Protein AF-A0AAV0ZHW5-F1 (afdb_monomer_lite)

pLDDT: mean 85.68, std 11.65, range [57.25, 97.69]

Structure (mmCIF, N/CA/C/O backbone):
data_AF-A0AAV0ZHW5-F1
#
_entry.id   AF-A0AAV0ZHW5-F1
#
loop_
_atom_site.group_PDB
_atom_site.id
_atom_site.type_symbol
_atom_site.label_atom_id
_atom_site.label_alt_id
_atom_site.label_comp_id
_atom_site.label_asym_id
_atom_site.label_entity_id
_atom_site.label_seq_id
_atom_site.pdbx_PDB_ins_code
_atom_site.Cartn_x
_atom_site.Cartn_y
_atom_site.Cartn_z
_atom_site.occupancy
_atom_site.B_iso_or_equiv
_atom_site.auth_seq_id
_atom_site.auth_comp_id
_atom_site.auth_asym_id
_atom_site.auth_atom_id
_atom_site.pdbx_PDB_model_num
ATOM 1 N N . MET A 1 1 ? -9.712 17.466 -48.698 1.00 57.97 1 MET A N 1
ATOM 2 C CA . MET A 1 1 ? -8.928 17.825 -47.490 1.00 57.97 1 MET A CA 1
ATOM 3 C C . MET A 1 1 ? -9.077 16.802 -46.348 1.00 57.97 1 MET A C 1
ATOM 5 O O . MET A 1 1 ? -8.060 16.379 -45.818 1.00 57.97 1 MET A O 1
ATOM 9 N N . GLY A 1 2 ? -10.291 16.348 -45.987 1.00 57.25 2 GLY A N 1
ATOM 10 C CA . GLY A 1 2 ? -10.529 15.492 -44.801 1.00 57.25 2 GLY A CA 1
ATOM 11 C C . GLY A 1 2 ? -9.931 14.071 -44.815 1.00 57.25 2 GLY A C 1
ATOM 12 O O . GLY A 1 2 ? -9.446 13.602 -43.792 1.00 57.25 2 GLY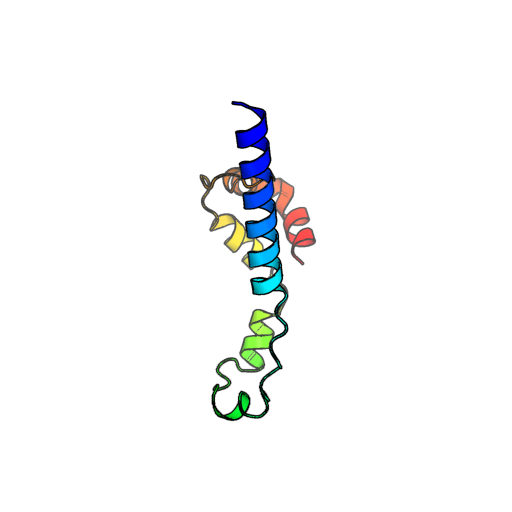 A O 1
ATOM 13 N N . ILE A 1 3 ? -9.871 13.411 -45.974 1.00 60.94 3 ILE A N 1
ATOM 14 C CA . ILE A 1 3 ? -9.332 12.038 -46.121 1.00 60.94 3 ILE A CA 1
ATOM 15 C C . ILE A 1 3 ? -7.828 11.955 -45.804 1.00 60.94 3 ILE A C 1
ATOM 17 O O . ILE A 1 3 ? -7.352 10.990 -45.211 1.00 60.94 3 ILE A O 1
ATOM 21 N N . ARG A 1 4 ? -7.077 13.011 -46.141 1.00 63.75 4 ARG A N 1
ATOM 22 C CA . ARG A 1 4 ? -5.632 13.110 -45.887 1.00 63.75 4 ARG A CA 1
ATOM 23 C C . ARG A 1 4 ? -5.328 13.292 -44.395 1.00 63.75 4 ARG A C 1
ATOM 25 O O . ARG A 1 4 ? -4.368 12.718 -43.900 1.00 63.75 4 ARG A O 1
ATOM 32 N N . LEU A 1 5 ? -6.182 14.019 -43.670 1.00 64.81 5 LEU A N 1
ATOM 33 C CA . LEU A 1 5 ? -6.092 14.185 -42.212 1.00 64.81 5 LEU A CA 1
ATOM 34 C C . LEU A 1 5 ? -6.387 12.880 -41.456 1.00 64.81 5 LEU A C 1
ATOM 36 O O . LEU A 1 5 ? -5.670 12.551 -40.514 1.00 64.81 5 LEU A O 1
ATOM 40 N N . LEU A 1 6 ? -7.398 12.118 -41.885 1.00 66.88 6 LEU A N 1
ATOM 41 C CA . LEU A 1 6 ? -7.715 10.797 -41.321 1.00 66.88 6 LEU A CA 1
ATOM 42 C C . LEU A 1 6 ? -6.568 9.798 -41.529 1.00 66.88 6 LEU A C 1
ATOM 44 O O . LEU A 1 6 ? -6.195 9.087 -40.598 1.00 66.88 6 LEU A O 1
ATOM 48 N N . SER A 1 7 ? -5.955 9.803 -42.716 1.00 78.19 7 SER A N 1
ATOM 49 C CA . SER A 1 7 ? -4.794 8.959 -43.015 1.00 78.19 7 SER A CA 1
ATOM 50 C C . SER A 1 7 ? -3.580 9.301 -42.145 1.00 78.19 7 SER A C 1
ATOM 52 O O . SER A 1 7 ? -2.926 8.393 -41.646 1.00 78.19 7 SER A O 1
ATOM 54 N N . ILE A 1 8 ? -3.291 10.589 -41.919 1.00 81.88 8 ILE A N 1
ATOM 55 C CA . ILE A 1 8 ? -2.167 11.019 -41.067 1.00 81.88 8 ILE A CA 1
ATOM 56 C C . ILE A 1 8 ? -2.391 10.594 -39.612 1.00 81.88 8 ILE A C 1
ATOM 58 O O . ILE A 1 8 ? -1.475 10.072 -38.985 1.00 81.88 8 ILE A O 1
ATOM 62 N N . LYS A 1 9 ? -3.610 10.758 -39.079 1.00 84.75 9 LYS A N 1
ATOM 63 C CA . L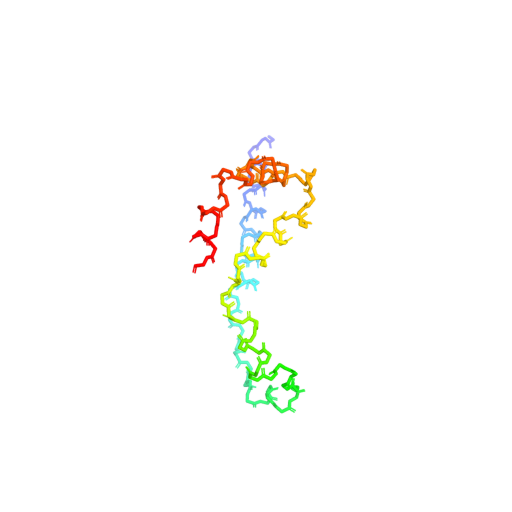YS A 1 9 ? -3.937 10.314 -37.713 1.00 84.75 9 LYS A CA 1
ATOM 64 C C . LYS A 1 9 ? -3.736 8.809 -37.533 1.00 84.75 9 LYS A C 1
ATOM 66 O O . LYS A 1 9 ? -3.186 8.398 -36.517 1.00 84.75 9 LYS A O 1
ATOM 71 N N . LYS A 1 10 ? -4.139 8.006 -38.523 1.00 86.12 10 LYS A N 1
ATOM 72 C CA . LYS A 1 10 ? -3.954 6.549 -38.502 1.00 86.12 10 LYS A CA 1
ATOM 73 C C . LYS A 1 10 ? -2.473 6.161 -38.513 1.00 86.12 10 LYS A C 1
ATOM 75 O O . LYS A 1 10 ? -2.058 5.371 -37.677 1.00 86.12 10 LYS A O 1
ATOM 80 N N . VAL A 1 11 ? -1.676 6.785 -39.382 1.00 89.81 11 VAL A N 1
ATOM 81 C CA . VAL A 1 11 ? -0.224 6.542 -39.454 1.00 89.81 11 VAL A CA 1
ATOM 82 C C . VAL A 1 11 ? 0.474 6.931 -38.148 1.00 89.81 11 VAL A C 1
ATOM 84 O O . VAL A 1 11 ? 1.306 6.181 -37.654 1.00 89.81 11 VAL A O 1
ATOM 87 N N . MET A 1 12 ? 0.114 8.067 -37.543 1.00 92.50 12 MET A N 1
ATOM 88 C CA . MET A 1 12 ? 0.690 8.478 -36.257 1.00 92.50 12 MET A CA 1
ATOM 89 C C . MET A 1 12 ? 0.306 7.529 -35.116 1.00 92.50 12 MET A C 1
ATOM 91 O O . MET A 1 12 ? 1.140 7.248 -34.259 1.00 92.50 12 MET A O 1
ATOM 95 N N . ALA A 1 13 ? -0.928 7.017 -35.111 1.00 92.12 13 ALA A N 1
ATOM 96 C CA . ALA A 1 13 ? -1.362 6.022 -34.136 1.00 92.12 13 ALA A CA 1
ATOM 97 C C . ALA A 1 13 ? -0.592 4.702 -34.298 1.00 92.12 13 ALA A C 1
ATOM 99 O O . ALA A 1 13 ? -0.095 4.165 -33.314 1.00 92.12 13 ALA A O 1
ATOM 100 N N . GLU A 1 14 ? -0.429 4.216 -35.530 1.00 94.44 14 GLU A N 1
ATOM 101 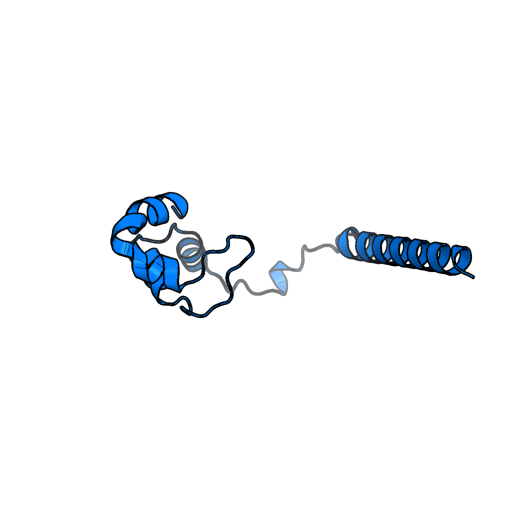C CA . GLU A 1 14 ? 0.349 3.005 -35.824 1.00 94.44 14 GLU A CA 1
ATOM 102 C C . GLU A 1 14 ? 1.830 3.170 -35.451 1.00 94.44 14 GLU A C 1
ATOM 104 O O . GLU A 1 14 ? 2.412 2.267 -34.852 1.00 94.44 14 GLU A O 1
ATOM 109 N N . LEU A 1 15 ? 2.428 4.336 -35.720 1.00 93.94 15 LEU A N 1
ATOM 110 C CA . LEU A 1 15 ? 3.800 4.647 -35.309 1.00 93.94 15 LEU A CA 1
ATOM 111 C C . LEU A 1 15 ? 3.954 4.683 -33.788 1.00 93.94 15 LEU A C 1
ATOM 113 O O . LEU A 1 15 ? 4.925 4.136 -33.272 1.00 93.94 15 LEU A O 1
ATOM 117 N N . ALA A 1 16 ? 3.010 5.299 -33.073 1.00 92.75 16 ALA A N 1
ATOM 118 C CA . ALA A 1 16 ? 3.036 5.350 -31.616 1.00 92.75 16 ALA A CA 1
ATOM 119 C C . ALA A 1 16 ? 2.901 3.948 -31.007 1.00 92.75 16 ALA A C 1
ATOM 121 O O . ALA A 1 16 ? 3.702 3.579 -30.150 1.00 92.75 16 ALA A O 1
ATOM 122 N N . VAL A 1 17 ? 1.942 3.149 -31.488 1.00 93.88 17 VAL A N 1
ATOM 123 C CA . VAL A 1 17 ? 1.762 1.758 -31.049 1.00 93.88 17 VAL A CA 1
ATOM 124 C C . VAL A 1 17 ? 3.031 0.962 -31.314 1.00 93.88 17 VAL A C 1
ATOM 126 O O . VAL A 1 17 ? 3.579 0.390 -30.385 1.00 93.88 17 VAL A O 1
ATOM 129 N N . ASN A 1 18 ? 3.560 0.986 -32.537 1.00 92.88 18 ASN A N 1
ATOM 130 C CA . ASN A 1 18 ? 4.767 0.236 -32.867 1.00 92.88 18 ASN A CA 1
ATOM 131 C C . ASN A 1 18 ? 5.980 0.695 -32.041 1.00 92.88 18 ASN A C 1
ATOM 133 O O . ASN A 1 18 ? 6.757 -0.137 -31.580 1.00 92.88 18 ASN A O 1
ATOM 137 N N . TYR A 1 19 ? 6.147 2.000 -31.817 1.00 91.31 19 TYR A N 1
ATOM 138 C CA . TYR A 1 19 ? 7.230 2.522 -30.986 1.00 91.31 19 TYR A CA 1
ATOM 139 C C . TYR A 1 19 ? 7.142 1.995 -29.551 1.00 91.31 19 TYR A C 1
ATOM 141 O O . TYR A 1 19 ? 8.122 1.457 -29.045 1.00 91.31 19 TYR A O 1
ATOM 149 N N . PHE A 1 20 ? 5.975 2.098 -28.910 1.00 90.88 20 PHE A N 1
ATOM 150 C CA . PHE A 1 20 ? 5.815 1.675 -27.519 1.00 90.88 20 PHE A CA 1
ATOM 151 C C . PHE A 1 20 ? 5.744 0.158 -27.357 1.00 90.88 20 PHE A C 1
ATOM 153 O O . PHE A 1 20 ? 6.279 -0.360 -26.384 1.00 90.88 20 PHE A O 1
ATOM 160 N N . THR A 1 21 ? 5.170 -0.574 -28.314 1.00 90.19 21 THR A N 1
ATOM 161 C CA . THR A 1 21 ? 5.253 -2.039 -28.343 1.00 90.19 21 THR A CA 1
ATOM 162 C C . THR A 1 21 ? 6.70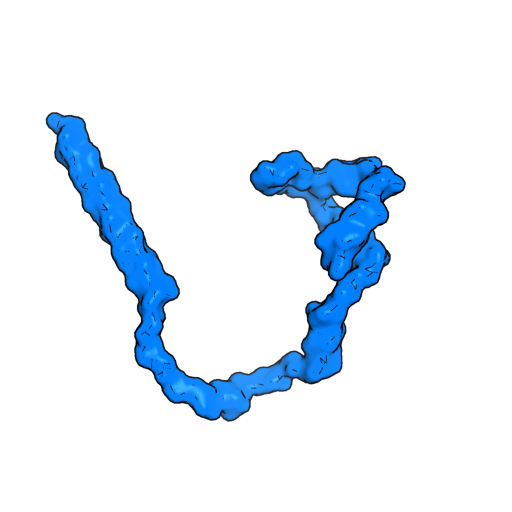4 -2.477 -28.418 1.00 90.19 21 THR A C 1
ATOM 164 O O . THR A 1 21 ? 7.118 -3.306 -27.621 1.00 90.19 21 THR A O 1
ATOM 167 N N . ASN A 1 22 ? 7.510 -1.885 -29.301 1.00 88.38 22 ASN A N 1
ATOM 168 C CA . ASN A 1 22 ? 8.932 -2.197 -29.319 1.00 88.38 22 ASN A CA 1
ATOM 169 C C . ASN A 1 22 ? 9.599 -1.759 -28.013 1.00 88.38 22 ASN A C 1
ATOM 171 O O . ASN A 1 22 ? 10.283 -2.562 -27.414 1.00 88.38 22 ASN A O 1
ATOM 175 N N . LEU A 1 23 ? 9.354 -0.556 -27.495 1.00 87.12 23 LEU A N 1
ATOM 176 C CA . LEU A 1 23 ? 9.986 -0.092 -26.255 1.00 87.12 23 LEU A CA 1
ATOM 177 C C . LEU A 1 23 ? 9.698 -0.997 -25.044 1.00 87.12 23 LEU A C 1
ATOM 179 O O . LEU A 1 23 ? 10.609 -1.295 -24.278 1.00 87.12 23 LEU A O 1
ATOM 183 N N . PHE A 1 24 ? 8.445 -1.419 -24.864 1.00 83.56 24 PHE A N 1
ATOM 184 C CA . PHE A 1 24 ? 8.009 -2.173 -23.685 1.00 83.56 24 PHE A CA 1
ATOM 185 C C . PHE A 1 24 ? 8.074 -3.691 -23.860 1.00 83.56 24 PHE A C 1
ATOM 187 O O . PHE A 1 24 ? 8.142 -4.409 -22.867 1.00 83.56 24 PHE A O 1
ATOM 194 N N . CYS A 1 25 ? 8.053 -4.192 -25.097 1.00 83.19 25 CYS A N 1
ATOM 195 C CA . CYS A 1 25 ? 8.166 -5.622 -25.396 1.00 83.19 25 CYS A CA 1
ATOM 196 C C . CYS A 1 25 ? 9.540 -6.004 -25.957 1.00 83.19 25 CYS A C 1
ATOM 198 O O . CYS A 1 25 ? 9.742 -7.167 -26.308 1.00 83.19 25 CYS A O 1
ATOM 200 N N . PHE A 1 26 ? 10.486 -5.062 -26.049 1.00 73.94 26 PHE A N 1
ATOM 201 C CA . PHE A 1 26 ? 11.874 -5.363 -26.376 1.00 73.94 26 PHE A CA 1
ATOM 202 C C . PHE A 1 26 ? 12.478 -6.212 -25.261 1.00 73.94 26 PHE A C 1
ATOM 204 O O . PHE A 1 26 ? 13.027 -5.717 -24.278 1.00 73.94 26 PHE A O 1
ATOM 211 N N . ALA A 1 27 ? 12.409 -7.523 -25.456 1.00 63.69 27 ALA A N 1
ATOM 212 C CA . ALA A 1 27 ? 13.289 -8.478 -24.820 1.00 63.69 27 ALA A CA 1
ATOM 213 C C . ALA A 1 27 ? 14.661 -8.356 -25.494 1.00 63.69 27 ALA A C 1
ATOM 215 O O . ALA A 1 27 ? 15.068 -9.210 -26.283 1.00 63.69 27 ALA A O 1
ATOM 216 N N . GLY A 1 28 ? 15.361 -7.246 -25.238 1.00 64.94 28 GLY A N 1
ATOM 217 C CA . GLY A 1 28 ? 16.798 -7.198 -25.476 1.00 64.94 28 GLY A CA 1
ATOM 218 C C . GLY A 1 28 ? 17.426 -8.427 -24.833 1.00 64.94 28 GLY A C 1
ATOM 219 O O . GLY A 1 28 ? 16.948 -8.873 -23.788 1.00 64.94 28 GLY A O 1
ATOM 220 N N . SER A 1 29 ? 18.441 -9.003 -25.482 1.00 65.00 29 SER A N 1
ATOM 221 C CA . SER A 1 29 ? 19.196 -10.136 -24.944 1.00 65.00 29 SER A CA 1
ATOM 222 C C . SER A 1 29 ? 19.439 -9.884 -23.465 1.00 65.00 29 SER A C 1
ATOM 224 O O . SER A 1 29 ? 20.059 -8.872 -23.136 1.00 65.00 29 SER A O 1
ATOM 226 N N . THR A 1 30 ? 18.891 -10.737 -22.598 1.00 62.62 30 THR A N 1
ATOM 227 C CA . THR A 1 30 ? 19.129 -10.661 -21.161 1.00 62.62 30 THR A CA 1
ATOM 228 C C . THR A 1 30 ? 20.636 -10.710 -20.990 1.00 62.62 30 THR A C 1
ATOM 230 O O . THR A 1 30 ? 21.240 -11.770 -21.167 1.00 62.62 30 THR A O 1
ATOM 233 N N . SER A 1 31 ? 21.256 -9.549 -20.772 1.00 67.44 31 SER A N 1
ATOM 234 C CA . SER A 1 31 ? 22.656 -9.472 -20.387 1.00 67.44 31 SER A CA 1
ATOM 235 C C . SER A 1 31 ? 22.821 -10.422 -19.217 1.00 67.44 31 SER A C 1
ATOM 237 O O . SER A 1 31 ? 21.933 -10.471 -18.367 1.00 67.44 31 SER A O 1
ATOM 239 N N . ASP A 1 32 ? 23.889 -11.210 -19.209 1.00 70.19 32 ASP A N 1
ATOM 240 C CA . ASP A 1 32 ? 24.146 -12.134 -18.114 1.00 70.19 32 ASP A CA 1
ATOM 241 C C . ASP A 1 32 ? 24.108 -11.357 -16.786 1.00 70.19 32 ASP A C 1
ATOM 243 O O . ASP A 1 32 ? 24.972 -10.522 -16.514 1.00 70.19 32 ASP A O 1
ATOM 247 N N . LEU A 1 33 ? 23.036 -11.556 -16.012 1.00 73.75 33 LEU A N 1
ATOM 248 C CA . LEU A 1 33 ? 22.803 -10.861 -14.746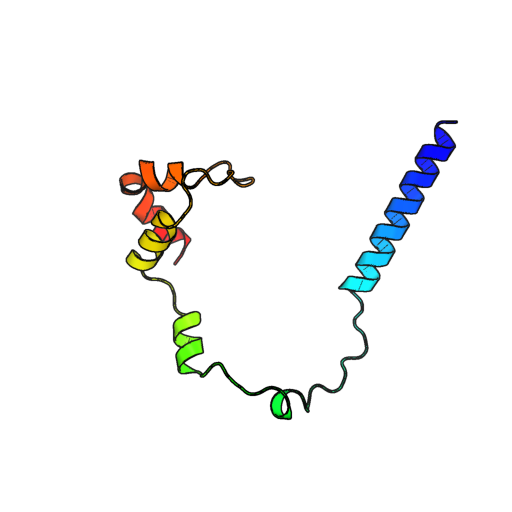 1.00 73.75 33 LEU A CA 1
ATOM 249 C C . LEU A 1 33 ? 23.567 -11.536 -13.600 1.00 73.75 33 LEU A C 1
ATOM 251 O O . LEU A 1 33 ? 23.377 -11.157 -12.449 1.00 73.75 33 LEU A O 1
ATOM 255 N N . SER A 1 34 ? 24.438 -12.508 -13.899 1.00 75.75 34 SER A N 1
ATOM 256 C CA . SER A 1 34 ? 25.277 -13.205 -12.919 1.00 75.75 34 SER A CA 1
ATOM 257 C C . SER A 1 34 ? 26.070 -12.254 -12.013 1.00 75.75 34 SER A C 1
ATOM 259 O O . SER A 1 34 ? 26.255 -12.548 -10.838 1.00 75.75 34 SER A O 1
ATOM 261 N N . TYR A 1 35 ? 26.469 -11.086 -12.526 1.00 77.94 35 TYR A N 1
ATOM 262 C CA . TYR A 1 35 ? 27.219 -10.062 -11.786 1.00 77.94 35 TYR A CA 1
ATOM 263 C C . TYR A 1 35 ? 26.359 -9.058 -11.005 1.00 77.94 35 TYR A C 1
ATOM 265 O O . TYR A 1 35 ? 26.904 -8.223 -10.280 1.00 77.94 35 TYR A O 1
ATOM 273 N N . VAL A 1 36 ? 25.029 -9.082 -11.144 1.00 79.81 36 VAL A N 1
ATOM 274 C CA . VAL A 1 36 ? 24.151 -8.108 -10.470 1.00 79.81 36 VAL A CA 1
ATOM 275 C C . VAL A 1 36 ? 24.288 -8.211 -8.955 1.00 79.81 36 VAL A C 1
ATOM 277 O O . VAL A 1 36 ? 24.397 -7.182 -8.294 1.00 79.81 36 VAL A O 1
ATOM 280 N N . ASP A 1 37 ? 24.380 -9.431 -8.429 1.00 75.12 37 ASP A N 1
ATOM 281 C CA . ASP A 1 37 ? 24.547 -9.680 -6.994 1.00 75.12 37 ASP A CA 1
ATOM 282 C C . ASP A 1 37 ? 25.928 -9.238 -6.467 1.00 75.12 37 ASP A C 1
ATOM 284 O O . ASP A 1 37 ? 26.079 -8.978 -5.274 1.00 75.12 37 ASP A O 1
ATOM 288 N N . GLU A 1 38 ? 26.938 -9.109 -7.340 1.00 81.88 38 GLU A N 1
ATOM 289 C CA . GLU A 1 38 ? 28.277 -8.625 -6.969 1.00 81.88 38 GLU A CA 1
ATOM 290 C C . GLU A 1 38 ? 28.367 -7.091 -6.933 1.00 81.88 38 GLU A C 1
ATOM 292 O O . GLU A 1 38 ? 29.154 -6.529 -6.168 1.00 81.88 38 GLU A O 1
ATOM 297 N N . VAL A 1 39 ? 27.577 -6.399 -7.763 1.00 84.62 39 VAL A N 1
ATOM 298 C CA . VAL A 1 39 ? 27.628 -4.932 -7.917 1.00 84.62 39 VAL A CA 1
ATOM 299 C C . VAL A 1 39 ? 26.522 -4.229 -7.127 1.00 84.62 39 VAL A C 1
ATOM 301 O O . VAL A 1 39 ? 26.719 -3.101 -6.667 1.00 84.62 39 VAL A O 1
ATOM 304 N N . ILE A 1 40 ? 25.360 -4.865 -6.960 1.00 86.12 40 ILE A N 1
ATOM 305 C CA . ILE A 1 40 ? 24.220 -4.297 -6.239 1.00 86.12 40 ILE A CA 1
ATOM 306 C C . ILE A 1 40 ? 24.213 -4.836 -4.805 1.00 86.12 40 ILE A C 1
ATOM 308 O O . ILE A 1 40 ? 23.927 -6.011 -4.586 1.00 86.12 40 ILE A O 1
ATOM 312 N N . PRO A 1 41 ? 24.480 -3.991 -3.796 1.00 86.06 41 PRO A N 1
ATOM 313 C CA . PRO A 1 41 ? 24.451 -4.437 -2.413 1.00 86.06 41 PRO A CA 1
ATOM 314 C C . PRO A 1 41 ? 23.024 -4.788 -1.972 1.00 86.06 41 PRO A C 1
ATOM 316 O O . PRO A 1 41 ? 22.076 -4.029 -2.196 1.00 86.06 41 PRO A O 1
ATOM 319 N N . ALA A 1 42 ? 22.882 -5.906 -1.260 1.00 85.62 42 ALA A N 1
ATOM 320 C CA . ALA A 1 42 ? 21.635 -6.288 -0.607 1.00 85.62 42 ALA A CA 1
ATOM 321 C C . ALA A 1 42 ? 21.361 -5.381 0.608 1.00 85.62 42 ALA A C 1
ATOM 323 O O . ALA A 1 42 ? 21.835 -5.628 1.716 1.00 85.62 42 ALA A O 1
ATOM 324 N N . LEU A 1 43 ? 20.599 -4.305 0.392 1.00 91.12 43 LEU A N 1
ATOM 325 C CA . LEU A 1 43 ? 20.227 -3.349 1.445 1.00 91.12 43 LEU A CA 1
ATOM 326 C C . LEU A 1 43 ? 19.024 -3.811 2.277 1.00 91.12 43 LEU A C 1
ATOM 328 O O . LEU A 1 43 ? 18.901 -3.459 3.449 1.00 91.12 43 LEU A O 1
ATOM 332 N N . VAL A 1 44 ? 18.124 -4.587 1.673 1.00 92.81 44 VAL A N 1
ATOM 333 C CA . VAL A 1 44 ? 16.928 -5.101 2.344 1.00 92.81 44 VAL A CA 1
ATOM 334 C C . VAL A 1 44 ? 17.266 -6.446 2.967 1.00 92.81 44 VAL A C 1
ATOM 336 O O . VAL A 1 44 ? 17.466 -7.441 2.276 1.00 92.81 44 VAL A O 1
ATOM 339 N N . THR A 1 45 ? 17.336 -6.477 4.294 1.00 93.88 45 THR A N 1
ATOM 340 C CA . THR A 1 45 ? 17.516 -7.733 5.030 1.00 93.88 45 THR A CA 1
ATOM 341 C C . THR A 1 45 ? 16.250 -8.587 4.963 1.00 93.88 45 THR A C 1
ATOM 343 O O . THR A 1 45 ? 15.148 -8.066 4.789 1.00 93.88 45 THR A O 1
ATOM 346 N N . SER A 1 46 ? 16.369 -9.897 5.193 1.00 93.31 46 SER A N 1
ATOM 347 C CA . SER A 1 46 ? 15.200 -10.788 5.258 1.00 93.31 46 SER A CA 1
ATOM 348 C C . SER A 1 46 ? 14.183 -10.343 6.316 1.00 93.31 46 SER A C 1
ATOM 350 O O . SER A 1 46 ? 12.985 -10.461 6.100 1.00 93.31 46 SER A O 1
ATOM 352 N N . SER A 1 47 ? 14.648 -9.778 7.436 1.00 95.00 47 SER A N 1
ATOM 353 C CA . SER A 1 47 ? 13.776 -9.223 8.479 1.00 95.00 47 SER A CA 1
ATOM 354 C C . SER A 1 47 ? 12.986 -8.010 7.978 1.00 95.00 47 SER A C 1
ATOM 356 O O . SER A 1 47 ? 11.772 -7.950 8.147 1.00 95.00 47 SER A O 1
ATOM 358 N N . MET A 1 48 ? 13.652 -7.077 7.289 1.00 95.44 48 MET A N 1
ATOM 359 C CA . MET A 1 48 ? 12.983 -5.927 6.672 1.00 95.44 48 MET A CA 1
ATOM 360 C C . MET A 1 48 ? 11.979 -6.376 5.617 1.00 95.44 48 MET A C 1
ATOM 362 O O . MET A 1 48 ? 10.864 -5.872 5.596 1.00 95.44 48 MET A O 1
ATOM 366 N N . ASN A 1 49 ? 12.354 -7.346 4.781 1.00 94.69 49 ASN A N 1
ATOM 367 C CA . ASN A 1 49 ? 11.447 -7.894 3.784 1.00 94.69 49 ASN A CA 1
ATOM 368 C C . ASN A 1 49 ? 10.209 -8.506 4.447 1.00 94.69 49 ASN A C 1
ATOM 370 O O . ASN A 1 49 ? 9.103 -8.176 4.051 1.00 94.69 49 ASN A O 1
ATOM 374 N N . ASN A 1 50 ? 10.382 -9.300 5.509 1.00 95.19 50 ASN A N 1
ATOM 375 C CA . ASN A 1 50 ? 9.260 -9.876 6.251 1.00 95.19 50 ASN A CA 1
ATOM 376 C C . ASN A 1 50 ? 8.309 -8.801 6.796 1.00 95.19 50 ASN A C 1
ATOM 378 O O . ASN 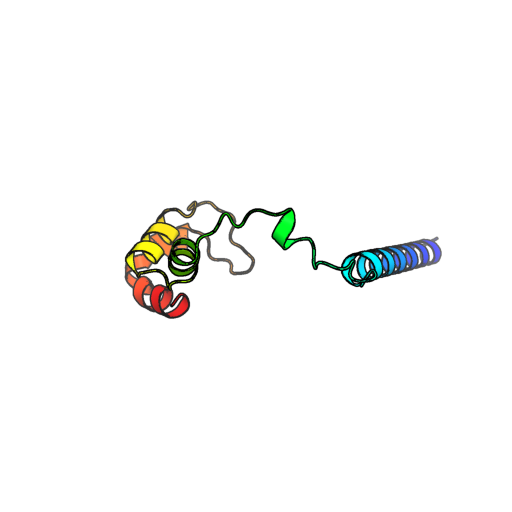A 1 50 ? 7.099 -8.974 6.703 1.00 95.19 50 ASN A O 1
ATOM 382 N N . ILE A 1 51 ? 8.843 -7.695 7.328 1.00 93.81 51 ILE A N 1
ATOM 383 C CA . ILE A 1 51 ? 8.038 -6.560 7.810 1.00 93.81 51 ILE A CA 1
ATOM 384 C C . ILE A 1 51 ? 7.321 -5.858 6.649 1.00 93.81 51 ILE A C 1
ATOM 386 O O . ILE A 1 51 ? 6.176 -5.458 6.797 1.00 93.81 51 ILE A O 1
ATOM 390 N N . LEU A 1 52 ? 7.965 -5.715 5.489 1.00 92.88 52 LEU A N 1
ATOM 391 C CA . LEU A 1 52 ? 7.365 -5.074 4.313 1.00 92.88 52 LEU A CA 1
ATOM 392 C C . LEU A 1 52 ? 6.294 -5.939 3.635 1.00 92.88 52 LEU A C 1
ATOM 394 O O . LEU A 1 52 ? 5.442 -5.403 2.932 1.00 92.88 52 LEU A O 1
ATOM 398 N N . THR A 1 53 ? 6.352 -7.260 3.812 1.00 93.44 53 THR A N 1
ATOM 399 C CA . THR A 1 53 ? 5.440 -8.216 3.164 1.00 93.44 53 THR A CA 1
ATOM 400 C C . THR A 1 53 ? 4.349 -8.759 4.082 1.00 93.44 53 THR A C 1
ATOM 402 O O . THR A 1 53 ? 3.526 -9.552 3.629 1.00 93.44 53 THR A O 1
ATOM 405 N N . ILE A 1 54 ? 4.362 -8.416 5.372 1.00 94.94 54 ILE A N 1
ATOM 406 C CA . ILE A 1 54 ? 3.308 -8.845 6.294 1.00 94.94 54 ILE A CA 1
ATOM 407 C C . ILE A 1 54 ? 2.004 -8.100 5.990 1.00 94.94 54 ILE A C 1
ATOM 409 O O . ILE A 1 54 ? 2.021 -6.957 5.532 1.00 94.94 54 ILE A O 1
ATOM 413 N N . LEU A 1 55 ? 0.869 -8.751 6.250 1.00 95.44 55 LEU A N 1
ATOM 414 C CA . LEU A 1 55 ? -0.431 -8.093 6.160 1.00 95.44 55 LEU A CA 1
ATOM 415 C C . LEU A 1 55 ? -0.506 -6.952 7.185 1.00 95.44 55 LEU A C 1
ATOM 417 O O . LEU A 1 55 ? -0.081 -7.145 8.331 1.00 95.44 55 LEU A O 1
ATOM 421 N N . PRO A 1 56 ? -1.045 -5.784 6.797 1.00 96.25 56 PRO A N 1
ATOM 422 C CA . PRO A 1 56 ? -1.207 -4.676 7.720 1.00 96.25 56 PRO A CA 1
ATOM 423 C C . PRO A 1 56 ? -2.250 -5.021 8.785 1.00 96.25 56 PRO A C 1
ATOM 425 O O . PRO A 1 56 ? -3.223 -5.737 8.545 1.00 96.25 56 PRO A O 1
ATOM 428 N N . SER A 1 57 ? -2.067 -4.468 9.974 1.00 96.38 57 SER A N 1
ATOM 429 C CA . SER A 1 57 ? -3.064 -4.509 11.038 1.00 96.38 57 SER A CA 1
ATOM 430 C C . SER A 1 57 ? -4.237 -3.563 10.755 1.00 96.38 57 SER A C 1
ATOM 432 O O . SER A 1 57 ? -4.098 -2.559 10.056 1.00 96.38 57 SER A O 1
ATOM 434 N N . ASN A 1 58 ? -5.392 -3.813 11.382 1.00 96.88 58 ASN A N 1
ATOM 435 C CA . ASN A 1 58 ? -6.552 -2.913 11.296 1.00 96.88 58 ASN A CA 1
ATOM 436 C C . ASN A 1 58 ? -6.216 -1.470 11.722 1.00 96.88 58 ASN A C 1
ATOM 438 O O . ASN A 1 58 ? -6.780 -0.519 11.185 1.00 96.88 58 ASN A O 1
ATOM 442 N N . GLU A 1 59 ? -5.294 -1.298 12.673 1.00 96.94 59 GLU A N 1
ATOM 443 C CA . GLU A 1 59 ? -4.826 0.020 13.111 1.00 96.94 59 GLU A CA 1
ATOM 444 C C . GLU A 1 59 ? -3.997 0.716 12.023 1.00 96.94 59 GLU A C 1
ATOM 446 O O . GLU A 1 59 ? -4.210 1.896 11.748 1.00 96.94 59 GLU A O 1
ATOM 451 N N . GLU A 1 60 ? -3.097 -0.003 11.352 1.00 96.50 60 GLU A N 1
ATOM 452 C CA . GLU A 1 60 ? -2.335 0.535 10.218 1.00 96.50 60 GLU A CA 1
ATOM 453 C C . GLU A 1 60 ? -3.247 0.907 9.049 1.00 96.50 60 GLU A C 1
ATOM 455 O O . GLU A 1 60 ? -3.076 1.978 8.465 1.00 96.50 60 GLU A O 1
ATOM 460 N N . ILE A 1 61 ? -4.255 0.079 8.757 1.00 96.81 61 ILE A N 1
ATOM 461 C CA . ILE A 1 61 ? -5.274 0.363 7.737 1.00 96.81 61 ILE A CA 1
ATOM 462 C C . ILE A 1 61 ? -6.026 1.646 8.096 1.00 96.81 61 ILE A C 1
ATOM 464 O O . ILE A 1 61 ? -6.145 2.550 7.266 1.00 96.81 61 ILE A O 1
ATOM 468 N N . GLN A 1 62 ? -6.487 1.770 9.343 1.00 96.50 62 GLN A N 1
ATOM 469 C CA . GLN A 1 62 ? -7.151 2.981 9.815 1.00 96.50 62 GLN A CA 1
ATOM 470 C C . GLN A 1 62 ? -6.236 4.202 9.674 1.00 96.50 62 GLN A C 1
ATOM 472 O O . GLN A 1 62 ? -6.635 5.212 9.097 1.00 96.50 62 GLN A O 1
ATOM 477 N N . ASN A 1 63 ? -5.001 4.120 10.160 1.00 96.88 63 ASN A N 1
ATOM 478 C CA . ASN A 1 63 ? -4.051 5.226 10.090 1.00 96.88 63 ASN A CA 1
ATOM 479 C C . ASN A 1 63 ? -3.776 5.640 8.638 1.00 96.88 63 ASN A C 1
ATOM 481 O O . ASN A 1 63 ? -3.773 6.833 8.332 1.00 96.88 63 ASN A O 1
ATOM 485 N N . ALA A 1 64 ? -3.617 4.680 7.725 1.00 94.69 64 ALA A N 1
ATOM 486 C CA . ALA A 1 64 ? -3.457 4.948 6.299 1.00 94.69 64 ALA A CA 1
ATOM 487 C C . ALA A 1 64 ? -4.677 5.675 5.715 1.00 94.69 64 ALA A C 1
ATOM 489 O O . ALA A 1 64 ? -4.515 6.693 5.039 1.00 94.69 64 ALA A O 1
ATOM 490 N N . VAL A 1 65 ? -5.892 5.218 6.038 1.00 93.50 65 VAL A N 1
ATOM 491 C CA . VAL A 1 65 ? -7.140 5.872 5.620 1.00 93.50 65 VAL A CA 1
ATOM 492 C C . VAL A 1 65 ? -7.206 7.307 6.141 1.00 93.50 65 VAL A C 1
ATOM 494 O O . VAL A 1 65 ? -7.489 8.222 5.368 1.00 93.50 65 VAL A O 1
ATOM 497 N N . PHE A 1 66 ? -6.903 7.545 7.418 1.00 93.94 66 PHE A N 1
ATOM 498 C CA . PHE A 1 66 ? -6.964 8.884 8.018 1.00 93.94 66 PHE A CA 1
ATOM 499 C C . PHE A 1 66 ? -5.839 9.823 7.558 1.00 93.94 66 PHE A C 1
ATOM 501 O O . PHE A 1 66 ? -6.016 11.042 7.596 1.00 93.94 66 PHE A O 1
ATOM 508 N N . ASN A 1 67 ? -4.738 9.274 7.043 1.00 93.81 67 ASN A N 1
ATOM 509 C CA . ASN A 1 67 ? -3.675 10.032 6.382 1.00 93.81 67 ASN A CA 1
ATOM 510 C C . ASN A 1 67 ? -4.018 10.431 4.935 1.00 93.81 67 ASN A C 1
ATOM 512 O O . ASN A 1 67 ? -3.326 11.274 4.359 1.00 93.81 67 ASN A O 1
ATOM 516 N N . LEU A 1 68 ? -5.084 9.881 4.337 1.00 89.56 68 LEU A N 1
ATOM 517 C CA . LEU A 1 68 ? -5.555 10.333 3.027 1.00 89.56 68 LEU A CA 1
ATOM 518 C C . LEU A 1 68 ? -5.995 11.798 3.082 1.00 89.56 68 LEU A C 1
ATOM 520 O O . LEU A 1 68 ? -6.731 12.229 3.974 1.00 89.56 68 LEU A O 1
ATOM 524 N N . ASN A 1 69 ? -5.613 12.562 2.058 1.00 87.88 69 ASN A N 1
ATOM 525 C CA . ASN A 1 69 ? -6.142 13.905 1.871 1.00 87.88 69 ASN A CA 1
ATOM 526 C C . ASN A 1 69 ? -7.652 13.823 1.584 1.00 87.88 69 ASN A C 1
ATOM 528 O O . ASN A 1 69 ? -8.078 13.273 0.568 1.00 87.88 69 ASN A O 1
ATOM 532 N N . LYS A 1 70 ? -8.463 14.422 2.463 1.00 82.56 70 LYS A N 1
ATOM 533 C CA . LYS A 1 70 ? -9.929 14.475 2.330 1.00 82.56 70 LYS A CA 1
ATOM 534 C C . LYS A 1 70 ? -10.389 15.050 0.990 1.00 82.56 70 LYS A C 1
ATOM 536 O O . LYS A 1 70 ? -11.395 14.598 0.455 1.00 82.56 70 LYS A O 1
ATOM 541 N N . ASN A 1 71 ? -9.633 16.013 0.466 1.00 78.94 71 ASN A N 1
ATOM 542 C CA . ASN A 1 71 ? -9.938 16.747 -0.759 1.00 78.94 71 ASN A CA 1
ATOM 543 C C . ASN A 1 71 ? -9.184 16.195 -1.975 1.00 78.94 71 ASN A C 1
ATOM 545 O O . ASN A 1 71 ? -9.111 16.869 -3.002 1.00 78.94 71 ASN A O 1
ATOM 549 N N . SER A 1 72 ? -8.560 15.020 -1.853 1.00 76.62 72 SER A N 1
ATOM 550 C CA . SER A 1 72 ? -7.934 14.373 -3.000 1.00 76.62 72 SER A CA 1
ATOM 551 C C . SER A 1 72 ? -8.999 14.073 -4.049 1.00 76.62 72 SER A C 1
ATOM 553 O O . SER A 1 72 ? -10.102 13.642 -3.705 1.00 76.62 72 SER A O 1
ATOM 555 N N . THR A 1 73 ? -8.673 14.312 -5.317 1.00 69.19 73 THR A N 1
ATOM 556 C CA . THR A 1 73 ? -9.567 14.006 -6.432 1.00 69.19 73 THR A CA 1
ATOM 557 C C . THR A 1 73 ? -9.936 12.531 -6.376 1.00 69.19 73 THR A C 1
ATOM 559 O O . THR A 1 73 ? -9.045 11.681 -6.321 1.00 69.19 73 THR A O 1
ATOM 562 N N . SER A 1 74 ? -11.236 12.234 -6.375 1.00 63.78 74 SER A N 1
ATOM 563 C CA . SER A 1 74 ? -11.712 10.864 -6.502 1.00 63.78 74 SER A CA 1
ATOM 564 C C . SER A 1 74 ? -11.105 10.234 -7.753 1.00 63.78 74 SER A C 1
ATOM 566 O O . SER A 1 74 ? -11.099 10.845 -8.824 1.00 63.78 74 SER A O 1
ATOM 568 N N . GLY A 1 75 ? -10.577 9.021 -7.609 1.00 66.81 75 GLY A N 1
ATOM 569 C CA . GLY A 1 75 ? -10.211 8.199 -8.754 1.00 66.81 75 GLY A CA 1
ATOM 570 C C . GLY A 1 75 ? -11.447 7.800 -9.578 1.00 66.81 75 GLY A C 1
ATOM 571 O O . GLY A 1 75 ? -12.553 8.280 -9.317 1.00 66.81 75 GLY A O 1
ATOM 572 N N . PRO A 1 76 ? -11.295 6.891 -10.554 1.00 64.25 76 PRO A N 1
ATOM 573 C CA . PRO A 1 76 ? -12.424 6.337 -11.314 1.00 64.25 76 PRO A CA 1
ATOM 574 C C . PRO A 1 76 ? -13.513 5.698 -10.429 1.00 64.25 76 PRO A C 1
ATOM 576 O O . PRO A 1 76 ? -14.643 5.542 -10.876 1.00 64.25 76 PRO A O 1
ATOM 579 N N . ASP A 1 77 ? -13.181 5.388 -9.176 1.00 62.84 77 ASP A N 1
ATOM 580 C CA . ASP A 1 77 ? -14.047 4.772 -8.169 1.00 62.84 77 ASP A CA 1
ATOM 581 C C . ASP A 1 77 ? -14.985 5.787 -7.480 1.00 62.84 77 ASP A C 1
ATOM 583 O O . ASP A 1 77 ? -15.763 5.415 -6.610 1.00 62.84 77 ASP A O 1
ATOM 587 N N . GLU A 1 78 ? -14.884 7.077 -7.823 1.00 68.88 78 GLU A N 1
ATOM 588 C CA . GLU A 1 78 ? -15.697 8.209 -7.336 1.00 68.88 78 GLU A CA 1
ATOM 589 C C . GLU A 1 78 ? -15.640 8.513 -5.819 1.00 68.88 78 GLU A C 1
ATOM 591 O O . GLU A 1 78 ? -16.028 9.610 -5.400 1.00 68.88 78 GLU A O 1
ATOM 596 N N . PHE A 1 79 ? -15.045 7.653 -4.989 1.00 76.50 79 PHE A N 1
ATOM 597 C CA . PHE A 1 79 ? -14.890 7.871 -3.545 1.00 76.50 79 PHE A CA 1
ATOM 598 C C . PHE A 1 79 ? -13.533 8.490 -3.172 1.00 76.50 79 PHE A C 1
ATOM 600 O O . PHE A 1 79 ? -12.490 7.839 -3.215 1.00 76.50 79 PHE A O 1
ATOM 607 N N . GLY A 1 80 ? -13.546 9.758 -2.753 1.00 82.94 80 GLY A N 1
ATOM 608 C CA . GLY A 1 80 ? -12.377 10.451 -2.197 1.00 82.94 80 GLY A CA 1
ATOM 609 C C . GLY A 1 80 ? -12.168 10.181 -0.700 1.00 82.94 80 GLY A C 1
ATOM 610 O O . GLY A 1 80 ? -13.012 9.581 -0.032 1.00 82.94 80 GLY A O 1
ATOM 611 N N . GLY A 1 81 ? -11.071 10.692 -0.128 1.00 87.94 81 GLY A N 1
ATOM 612 C CA . GLY A 1 81 ? -10.737 10.498 1.295 1.00 87.94 81 GLY A CA 1
ATOM 613 C C . GLY A 1 81 ? -11.846 10.941 2.264 1.00 87.94 81 GLY A C 1
ATOM 614 O O . GLY A 1 81 ? -12.045 10.320 3.307 1.00 87.94 81 GLY A O 1
ATOM 615 N N . ILE A 1 82 ? -12.632 11.962 1.896 1.00 90.94 82 ILE A N 1
ATOM 616 C CA . ILE A 1 82 ? -13.776 12.433 2.691 1.00 90.94 82 ILE A CA 1
ATOM 617 C C . ILE A 1 82 ? -14.819 11.338 2.960 1.00 90.94 82 ILE A C 1
ATOM 619 O O . ILE A 1 82 ? -15.374 11.299 4.059 1.00 90.94 82 ILE A O 1
ATOM 623 N N . PHE A 1 83 ? -15.059 10.435 2.004 1.00 91.25 83 PHE A N 1
ATOM 624 C CA . PHE A 1 83 ? -16.011 9.334 2.157 1.00 91.25 83 PHE A CA 1
ATOM 625 C C . PHE A 1 83 ? -15.561 8.393 3.277 1.00 91.25 83 PHE A C 1
ATOM 627 O O . PHE A 1 83 ? -16.283 8.203 4.257 1.00 91.25 83 PHE A O 1
ATOM 634 N N . TYR A 1 84 ? -14.333 7.886 3.174 1.00 92.38 84 TYR A N 1
ATOM 635 C CA . TYR A 1 84 ? -13.789 6.938 4.141 1.00 92.38 84 TYR A CA 1
ATOM 636 C C . TYR A 1 84 ? -13.696 7.534 5.544 1.00 92.38 84 TYR A C 1
ATOM 638 O O . TYR A 1 84 ? -14.001 6.849 6.512 1.00 92.38 84 TYR A O 1
ATOM 646 N N . HIS A 1 85 ? -13.358 8.821 5.668 1.00 93.88 85 HIS A N 1
ATOM 647 C CA . HIS A 1 85 ? -13.311 9.494 6.971 1.00 93.88 85 HIS A CA 1
ATOM 648 C C . HIS A 1 85 ? -14.708 9.662 7.578 1.00 93.88 85 HIS A C 1
ATOM 650 O O . HIS A 1 85 ? -14.882 9.465 8.778 1.00 93.88 85 HIS A O 1
ATOM 656 N N . THR A 1 86 ? -15.701 10.033 6.763 1.00 94.44 86 THR A N 1
ATOM 657 C CA . THR A 1 86 ? -17.070 10.313 7.232 1.00 94.44 86 THR A CA 1
ATOM 658 C C . THR A 1 86 ? -17.781 9.038 7.666 1.00 94.44 86 THR A C 1
ATOM 660 O O . THR A 1 86 ? -18.439 9.018 8.705 1.00 94.44 86 THR A O 1
ATOM 663 N N . TYR A 1 87 ? -17.630 7.967 6.888 1.00 95.00 87 TYR A N 1
ATOM 664 C CA . TYR A 1 87 ? -18.358 6.719 7.090 1.00 95.00 87 TYR A CA 1
ATOM 665 C C . TYR A 1 87 ? -17.520 5.628 7.758 1.00 95.00 87 TYR A C 1
ATOM 667 O O . TYR A 1 87 ? -18.006 4.507 7.877 1.00 95.00 87 TYR A O 1
ATOM 675 N N . TRP A 1 88 ? -16.308 5.934 8.242 1.00 95.75 88 TRP A N 1
ATOM 676 C CA . TRP A 1 88 ? -15.383 4.947 8.816 1.00 95.75 88 TRP A CA 1
ATOM 677 C C . TRP A 1 88 ? -16.058 4.001 9.811 1.00 95.75 88 TRP A C 1
ATOM 679 O O . TRP A 1 88 ? -15.946 2.789 9.693 1.00 95.75 88 TRP A O 1
ATOM 689 N N . ASN A 1 89 ? -16.839 4.540 10.750 1.00 96.94 89 ASN A N 1
ATOM 690 C CA . ASN A 1 89 ? -17.511 3.735 11.774 1.00 96.94 89 ASN A CA 1
ATOM 691 C C . ASN A 1 89 ? -18.513 2.714 11.212 1.00 96.94 89 ASN A C 1
ATOM 693 O O . ASN A 1 89 ? -18.827 1.752 11.905 1.00 96.94 89 ASN A O 1
ATOM 697 N N . LEU A 1 90 ? -19.020 2.939 9.998 1.00 97.44 90 LEU A N 1
ATOM 698 C CA . LEU A 1 90 ? -19.938 2.043 9.305 1.00 97.44 90 LEU A CA 1
ATOM 699 C C . LEU A 1 90 ? -19.193 1.008 8.453 1.00 97.44 90 LEU A C 1
ATOM 701 O O . LEU A 1 90 ? -19.619 -0.137 8.413 1.00 97.44 90 LEU A O 1
ATOM 705 N N . ILE A 1 91 ? -18.108 1.408 7.782 1.00 95.81 91 ILE A N 1
ATOM 706 C CA . ILE A 1 91 ? -17.451 0.590 6.744 1.00 95.81 91 ILE A CA 1
ATOM 707 C C . ILE A 1 91 ? -16.117 -0.028 7.179 1.00 95.81 91 ILE A C 1
ATOM 709 O O . ILE A 1 91 ? -15.528 -0.783 6.413 1.00 95.81 91 ILE A O 1
ATOM 713 N N . LYS A 1 92 ? -15.594 0.311 8.366 1.00 96.38 92 LYS A N 1
ATOM 714 C CA . LYS A 1 92 ? -14.244 -0.087 8.808 1.00 96.38 92 LYS A CA 1
ATOM 715 C C . LYS A 1 92 ? -13.998 -1.591 8.714 1.00 96.38 92 LYS A C 1
ATOM 717 O O . LYS A 1 92 ? -12.899 -1.988 8.345 1.00 96.38 92 LYS A O 1
ATOM 722 N N . ASP A 1 93 ? -15.002 -2.405 9.028 1.00 97.69 93 ASP A N 1
ATOM 723 C CA . ASP A 1 93 ? -14.851 -3.855 9.078 1.00 97.69 93 ASP A CA 1
ATOM 724 C C . ASP A 1 93 ? -14.750 -4.414 7.650 1.00 97.69 93 ASP A C 1
ATOM 726 O O . ASP A 1 93 ? -13.829 -5.173 7.361 1.00 97.69 93 ASP A O 1
ATOM 730 N N . ASP A 1 94 ? -15.598 -3.936 6.732 1.00 96.62 94 ASP A N 1
ATOM 731 C CA . ASP A 1 94 ? -15.539 -4.285 5.306 1.00 96.62 94 ASP A CA 1
ATOM 732 C C . ASP A 1 94 ? -14.220 -3.833 4.664 1.00 96.62 94 ASP A C 1
ATOM 734 O O . ASP A 1 94 ? -13.612 -4.574 3.893 1.00 96.62 94 ASP A O 1
ATOM 738 N N . VAL A 1 95 ? -13.741 -2.632 5.010 1.00 94.94 95 VAL A N 1
ATOM 739 C CA . VAL A 1 95 ? -12.455 -2.116 4.519 1.00 94.94 95 VAL A CA 1
ATOM 740 C C . VAL A 1 95 ? -11.291 -2.963 5.034 1.00 94.94 95 VAL A C 1
ATOM 742 O O . VAL A 1 95 ? -10.402 -3.291 4.255 1.00 94.94 95 VAL A O 1
ATOM 745 N N . CYS A 1 96 ? -11.288 -3.353 6.313 1.00 96.81 96 CYS A N 1
ATOM 746 C CA . CYS A 1 96 ? -10.231 -4.215 6.848 1.00 96.81 96 CYS A CA 1
ATOM 747 C C . CYS A 1 96 ? -10.232 -5.591 6.168 1.00 96.81 96 CYS A C 1
ATOM 749 O O . CYS A 1 96 ? -9.170 -6.076 5.793 1.00 96.81 96 CYS A O 1
ATOM 751 N N . VAL A 1 97 ? -11.410 -6.182 5.940 1.00 96.81 97 VAL A N 1
ATOM 752 C CA . VAL A 1 97 ? -11.550 -7.464 5.222 1.00 96.81 97 VAL A CA 1
ATOM 753 C C . VAL A 1 97 ? -11.112 -7.364 3.759 1.00 96.81 97 VAL A C 1
ATOM 755 O O . VAL A 1 97 ? -10.612 -8.335 3.211 1.00 96.81 97 VAL A O 1
ATOM 758 N N . ALA A 1 98 ? -11.293 -6.216 3.105 1.00 94.25 98 ALA A N 1
ATOM 759 C CA . ALA A 1 98 ? -10.879 -6.040 1.713 1.00 94.25 98 ALA A CA 1
ATOM 760 C C . ALA A 1 98 ? -9.357 -5.886 1.538 1.00 94.25 98 ALA A C 1
ATOM 762 O O . ALA A 1 98 ? -8.842 -6.129 0.447 1.00 94.25 98 ALA A O 1
ATOM 763 N N . VAL A 1 99 ? -8.651 -5.428 2.576 1.00 93.62 99 VAL A N 1
ATOM 764 C CA . VAL A 1 99 ? -7.203 -5.163 2.533 1.00 93.62 99 VAL A CA 1
ATOM 765 C C . VAL A 1 99 ? -6.374 -6.367 2.999 1.00 93.62 99 VAL A C 1
ATOM 767 O O . VAL A 1 99 ? -5.252 -6.535 2.520 1.00 93.62 99 VAL A O 1
ATOM 770 N N . ILE A 1 100 ? -6.904 -7.168 3.930 1.00 93.00 100 ILE A N 1
ATOM 771 C CA . ILE A 1 100 ? -6.253 -8.347 4.536 1.00 93.00 100 ILE A CA 1
ATOM 772 C C . ILE A 1 100 ? -6.569 -9.604 3.724 1.00 93.00 100 ILE A C 1
ATOM 774 O O . ILE A 1 100 ? -5.612 -10.354 3.426 1.00 93.00 100 ILE A O 1
#

Radius of gyration: 23.86 Å; chains: 1; bounding box: 48×31×61 Å

Sequence (100 aa):
MGIRLLSIKKVMAELAVNYFTNLFCFAGSTSDLSYVDEVIPALVTSSMNNILTILPSNEEIQNAVFNLNKNSTSGPDEFGGIFYHTYWNLIKDDVCVAVI

Organism: Vicia faba (NCBI:txid3906)

Foldseek 3Di:
DVVVVVVVVVVVVVVVCVVVCCVVVPPDPPDPCVCVPVPPDDPQDPVNVCVVPDQDDLVVLVVVLVPFDQPPQDDVVRDGSVNCVVCVVPCSVVSSVVRD

Secondary structure (DSSP, 8-state):
-HHHHHHHHHHHHHHHHHHHHHHHH-------GGGHHHHS---S-HHHHHHHHSPPPHHHHHHHHHHS-TTSPP-TT---HHHHHHHHHHHHHHHHHHH-